Protein AF-A0A954JR35-F1 (afdb_monomer)

Structure (mmCIF, N/CA/C/O backbone):
data_AF-A0A954JR35-F1
#
_entry.id   AF-A0A954JR35-F1
#
loop_
_atom_site.group_PDB
_atom_site.id
_atom_site.type_symbol
_atom_site.label_atom_id
_atom_site.label_alt_id
_atom_site.label_comp_id
_atom_site.label_asym_id
_atom_site.label_entity_id
_atom_site.label_seq_id
_atom_site.pdbx_PDB_ins_code
_atom_site.Cartn_x
_atom_site.Cartn_y
_atom_site.Cartn_z
_atom_site.occupancy
_atom_site.B_iso_or_equiv
_atom_site.auth_seq_id
_atom_site.auth_comp_id
_atom_site.auth_asym_id
_atom_site.auth_atom_id
_atom_site.pdbx_PDB_model_num
ATO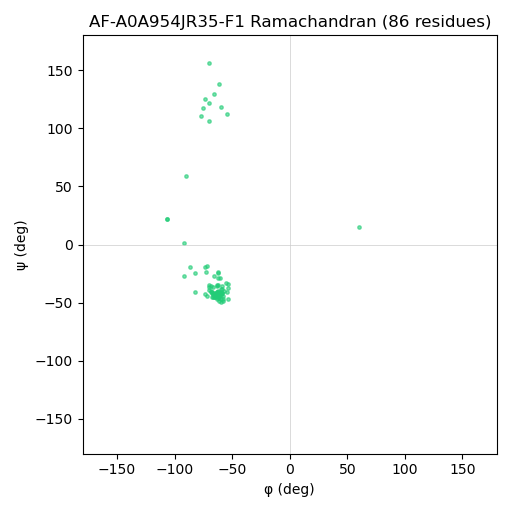M 1 N N . MET A 1 1 ? -31.329 -39.957 9.485 1.00 52.81 1 MET A N 1
ATOM 2 C CA . MET A 1 1 ? -30.781 -38.584 9.477 1.00 52.81 1 MET A CA 1
ATOM 3 C C . MET A 1 1 ? -30.499 -38.179 10.912 1.00 52.81 1 MET A C 1
ATOM 5 O O . MET A 1 1 ? -31.435 -38.009 11.686 1.00 52.81 1 MET A O 1
ATOM 9 N N . GLU A 1 2 ? -29.228 -38.133 11.293 1.00 55.69 2 GLU A N 1
ATOM 10 C CA . GLU A 1 2 ? -28.815 -37.799 12.656 1.00 55.69 2 GLU A CA 1
ATOM 11 C C . GLU A 1 2 ? -29.092 -36.310 12.929 1.00 55.69 2 GLU A C 1
ATOM 13 O O . GLU A 1 2 ? -28.675 -35.431 12.172 1.00 55.69 2 GLU A O 1
ATOM 18 N N . LYS A 1 3 ? -29.898 -36.017 13.956 1.00 58.41 3 LYS A N 1
ATOM 19 C CA . LYS A 1 3 ? -30.343 -34.650 14.262 1.00 58.41 3 LYS A CA 1
ATOM 20 C C . LYS A 1 3 ? -29.179 -33.863 14.875 1.00 58.41 3 LYS A C 1
ATOM 22 O O . LYS A 1 3 ? -28.622 -34.283 15.886 1.00 58.41 3 LYS A O 1
ATOM 27 N N . ARG A 1 4 ? -28.838 -32.703 14.293 1.00 67.50 4 ARG A N 1
ATOM 28 C CA . ARG A 1 4 ? -27.801 -31.787 14.808 1.00 67.50 4 ARG A CA 1
ATOM 29 C C . ARG A 1 4 ? -28.104 -31.418 16.267 1.00 67.50 4 ARG A C 1
ATOM 31 O O . ARG A 1 4 ? -29.082 -30.723 16.539 1.00 67.50 4 ARG A O 1
ATOM 38 N N . LYS A 1 5 ? -27.268 -31.871 17.206 1.00 56.94 5 LYS A N 1
ATOM 39 C CA . LYS A 1 5 ? -27.309 -31.424 18.605 1.00 56.94 5 LYS A CA 1
ATOM 40 C C . LYS A 1 5 ? -26.819 -29.977 18.671 1.00 56.94 5 LYS A C 1
ATOM 42 O O . LYS A 1 5 ? -25.629 -29.715 18.531 1.00 56.94 5 LYS A O 1
ATOM 47 N N . TYR A 1 6 ? -27.735 -29.038 18.885 1.00 59.00 6 TYR A N 1
ATOM 48 C CA . TYR A 1 6 ? -27.385 -27.648 19.165 1.00 59.00 6 TYR A CA 1
ATOM 49 C C . TYR A 1 6 ? -26.929 -27.521 20.621 1.00 59.00 6 TYR A C 1
ATOM 51 O O . TYR A 1 6 ? -27.733 -27.649 21.544 1.00 59.00 6 TYR A O 1
ATOM 59 N N . LYS A 1 7 ? -25.637 -27.254 20.834 1.00 72.38 7 LYS A N 1
ATOM 60 C CA . LYS A 1 7 ? -25.124 -26.821 22.137 1.00 72.38 7 LYS A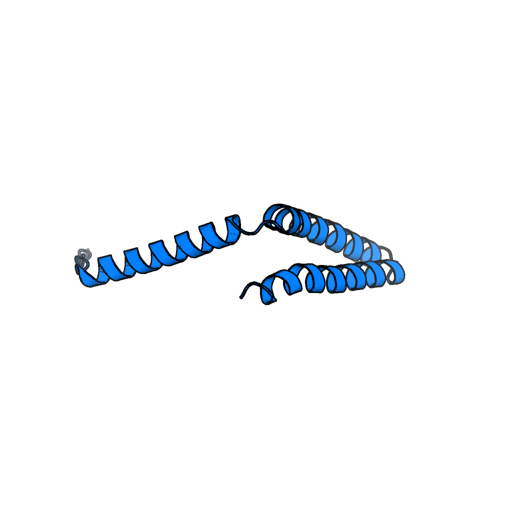 CA 1
ATOM 61 C C . LYS A 1 7 ? -25.531 -25.356 22.331 1.00 72.38 7 LYS A C 1
ATOM 63 O O . LYS A 1 7 ? -25.154 -24.505 21.526 1.00 72.38 7 LYS A O 1
ATOM 68 N N . ARG A 1 8 ? -26.339 -25.057 23.355 1.00 71.88 8 ARG A N 1
ATOM 69 C CA . ARG A 1 8 ? -26.593 -23.664 23.758 1.00 71.88 8 ARG A CA 1
ATOM 70 C C . ARG A 1 8 ? -25.284 -23.089 24.288 1.00 71.88 8 ARG A C 1
ATOM 72 O O . ARG A 1 8 ? -24.649 -23.730 25.123 1.00 71.88 8 ARG A O 1
ATOM 79 N N . ARG A 1 9 ? -24.891 -21.919 23.779 1.00 75.00 9 ARG A N 1
ATOM 80 C CA . ARG A 1 9 ? -23.695 -21.230 24.265 1.00 75.00 9 ARG A CA 1
ATOM 81 C C . ARG A 1 9 ? -23.873 -20.895 25.738 1.00 75.00 9 ARG A C 1
ATOM 83 O O . ARG A 1 9 ? -24.970 -20.500 26.145 1.00 75.00 9 ARG A O 1
ATOM 90 N N . SER A 1 10 ? -22.822 -21.084 26.523 1.00 80.38 10 SER A N 1
ATOM 91 C CA . SER A 1 10 ? -22.839 -20.639 27.916 1.00 80.38 10 SER A CA 1
ATOM 92 C C . SER A 1 10 ? -22.798 -19.110 27.969 1.00 80.38 10 SER A C 1
ATOM 94 O O . SER A 1 10 ? -22.315 -18.456 27.046 1.00 80.38 10 SER A O 1
ATOM 96 N N . SER A 1 11 ? -23.289 -18.520 29.055 1.00 76.12 11 SER A N 1
ATOM 97 C CA . SER A 1 11 ? -23.190 -17.074 29.281 1.00 76.12 11 SER A CA 1
ATOM 98 C C . SER A 1 11 ? -21.740 -16.575 29.222 1.00 76.12 11 SER A C 1
ATOM 100 O O . SER A 1 11 ? -21.505 -15.485 28.712 1.00 76.12 11 SER A O 1
ATOM 102 N N . ALA A 1 12 ? -20.767 -17.386 29.649 1.00 78.12 12 ALA A N 1
ATOM 103 C CA . ALA A 1 12 ? -19.343 -17.065 29.546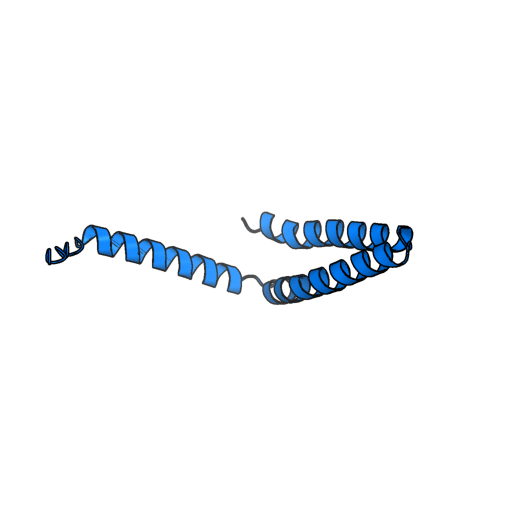 1.00 78.12 12 ALA A CA 1
ATOM 104 C C . ALA A 1 12 ? -18.847 -17.018 28.087 1.00 78.12 12 ALA A C 1
ATOM 106 O O . ALA A 1 12 ? -18.156 -16.077 27.710 1.00 78.12 12 ALA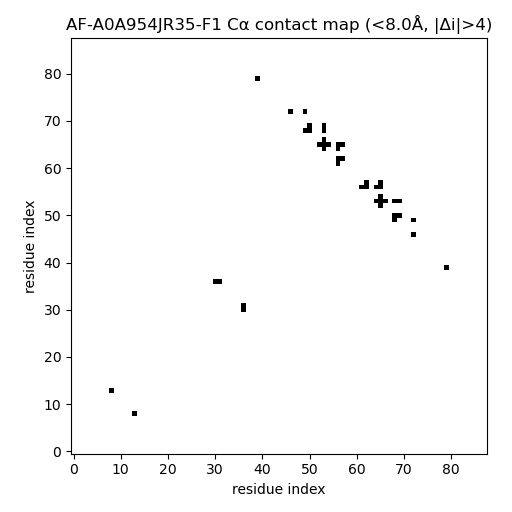 A O 1
ATOM 107 N N . GLU A 1 13 ? -19.262 -17.974 27.250 1.00 79.19 13 GLU A N 1
ATOM 108 C CA . GLU A 1 13 ? -18.921 -17.994 25.815 1.00 79.19 13 GLU A CA 1
ATOM 109 C C . GLU A 1 13 ? -19.511 -16.776 25.081 1.00 79.19 13 GLU A C 1
ATOM 111 O O . GLU A 1 13 ? -18.886 -16.218 24.184 1.00 79.19 13 GLU A O 1
ATOM 116 N N . VAL A 1 14 ? -20.707 -16.329 25.480 1.00 84.94 14 VAL A N 1
ATOM 117 C CA . VAL A 1 14 ? -21.334 -15.118 24.925 1.00 84.94 14 VAL A CA 1
ATOM 118 C C . VAL A 1 14 ? -20.571 -13.857 25.338 1.00 84.94 14 VAL A C 1
ATOM 120 O O . VAL A 1 14 ? -20.380 -12.967 24.513 1.00 84.94 14 VAL A O 1
ATOM 123 N N . ILE A 1 15 ? -20.117 -13.775 26.591 1.00 85.19 15 ILE A N 1
ATOM 124 C CA . ILE A 1 15 ? -19.321 -12.643 27.085 1.00 85.19 15 ILE A CA 1
ATOM 125 C C . ILE A 1 15 ? -17.987 -12.554 26.341 1.00 85.19 15 ILE A C 1
ATOM 127 O O . ILE A 1 15 ? -17.609 -11.464 25.921 1.00 85.19 15 ILE A O 1
ATOM 131 N N . GLU A 1 16 ? -17.307 -13.680 26.122 1.00 89.31 16 GLU A N 1
ATOM 132 C CA . GLU A 1 16 ? -16.036 -13.708 25.390 1.00 89.31 16 GLU A CA 1
ATOM 133 C C . GLU A 1 16 ? -16.204 -13.250 23.929 1.00 89.31 16 GLU A C 1
ATOM 135 O O . GLU A 1 16 ? -15.425 -12.433 23.433 1.00 89.31 16 GLU A O 1
ATOM 140 N N . ASP A 1 17 ? -17.256 -13.717 23.245 1.00 85.88 17 ASP A N 1
ATOM 141 C CA . ASP A 1 17 ? -17.591 -13.271 21.885 1.00 85.88 17 ASP A CA 1
ATOM 142 C C . ASP A 1 17 ? -17.861 -11.759 21.837 1.00 85.88 17 ASP A C 1
ATOM 144 O O . ASP A 1 17 ? -17.432 -11.072 20.907 1.00 85.88 17 ASP A O 1
ATOM 148 N N . LEU A 1 18 ? -18.572 -11.229 22.836 1.00 90.00 18 LEU A N 1
ATOM 149 C CA . LEU A 1 18 ? -18.876 -9.802 22.926 1.00 90.00 18 LEU A CA 1
ATOM 150 C C . LEU A 1 18 ? -17.629 -8.970 23.238 1.00 90.00 18 LEU A C 1
ATOM 152 O O . LEU A 1 18 ? -17.451 -7.913 22.639 1.00 90.00 18 LEU A O 1
ATOM 156 N N . GLN A 1 19 ? -16.733 -9.451 24.101 1.00 90.00 19 GLN A N 1
ATOM 157 C CA . GLN A 1 19 ? -15.456 -8.790 24.386 1.00 90.00 19 GLN A CA 1
ATOM 158 C C . GLN A 1 19 ? -14.577 -8.698 23.133 1.00 90.00 19 GLN A C 1
ATOM 160 O O . GLN A 1 19 ? -14.085 -7.616 22.818 1.00 90.00 19 GLN A O 1
ATOM 165 N N . LYS A 1 20 ? -14.473 -9.778 22.347 1.00 89.88 20 LYS A N 1
ATOM 166 C CA . LYS A 1 20 ? -13.759 -9.761 21.054 1.00 89.88 20 LYS A CA 1
ATOM 167 C C . LYS A 1 20 ? -14.363 -8.760 20.071 1.00 89.88 20 LYS A C 1
ATOM 169 O O . LYS A 1 20 ? -13.645 -8.100 19.320 1.00 89.88 20 LYS A O 1
ATOM 174 N N . GLN A 1 21 ? -15.689 -8.635 20.058 1.00 87.50 21 GLN A N 1
ATOM 175 C CA . GLN A 1 21 ? -16.370 -7.652 19.215 1.00 87.50 21 GLN A CA 1
ATOM 176 C C . GLN A 1 21 ? -16.113 -6.215 19.678 1.00 87.50 21 GLN A C 1
ATOM 178 O O . GLN A 1 21 ? -15.900 -5.348 18.831 1.00 87.50 21 GLN A O 1
ATOM 183 N N . ILE A 1 22 ? -16.099 -5.965 20.989 1.00 87.88 22 ILE A N 1
ATOM 184 C CA . ILE A 1 22 ? -15.772 -4.654 21.564 1.00 87.88 22 ILE A CA 1
ATOM 185 C C . ILE A 1 22 ? -14.343 -4.259 21.184 1.00 87.88 22 ILE A C 1
ATOM 187 O O . ILE A 1 22 ? -14.150 -3.191 20.608 1.00 87.88 22 ILE A O 1
ATOM 191 N N . GLU A 1 23 ? -13.369 -5.148 21.365 1.00 87.31 23 GLU A N 1
ATOM 192 C CA . GLU A 1 23 ? -11.966 -4.895 21.014 1.00 87.31 23 GLU A CA 1
ATOM 193 C C . GLU A 1 23 ? -11.791 -4.598 19.506 1.00 87.31 23 GLU A C 1
ATOM 195 O O . GLU A 1 23 ? -11.108 -3.655 19.090 1.00 87.31 23 GLU A O 1
ATOM 200 N N . ALA A 1 24 ? -12.499 -5.337 18.645 1.00 85.25 24 ALA A N 1
ATOM 201 C CA . ALA A 1 24 ? -12.512 -5.089 17.203 1.00 85.25 24 ALA A CA 1
ATOM 202 C C . ALA A 1 24 ? -13.169 -3.746 16.814 1.00 85.25 24 ALA A C 1
ATOM 204 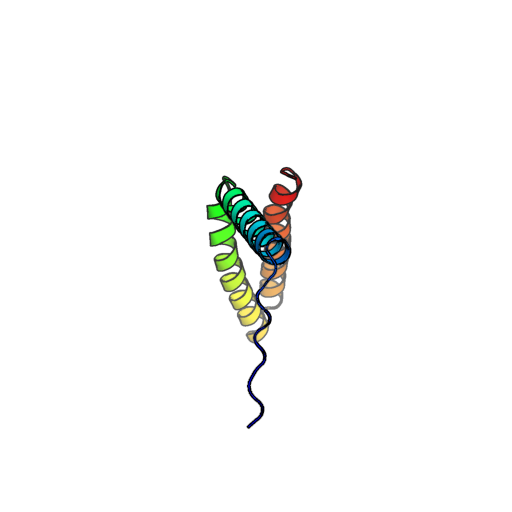O O . ALA A 1 24 ? -12.869 -3.183 15.755 1.00 85.25 24 ALA A O 1
ATOM 205 N N . LEU A 1 25 ? -14.095 -3.232 17.625 1.00 84.31 25 LEU A N 1
ATOM 206 C CA . LEU A 1 25 ? -14.726 -1.929 17.412 1.00 84.31 25 LEU A CA 1
ATOM 207 C C . LEU A 1 25 ? -13.854 -0.790 17.941 1.00 84.31 25 LEU A C 1
ATOM 209 O O . LEU A 1 25 ? -13.708 0.220 17.252 1.00 84.31 25 LEU A O 1
ATOM 213 N N . GLU A 1 26 ? -13.226 -0.965 19.100 1.00 81.75 26 GLU A N 1
ATOM 214 C CA . GLU A 1 26 ? -12.302 0.005 19.691 1.00 81.75 26 GLU A CA 1
ATOM 215 C C . GLU A 1 26 ? -11.094 0.243 18.785 1.00 81.75 26 GLU A C 1
ATOM 217 O O . GLU A 1 26 ? -10.795 1.386 18.445 1.00 81.75 26 GLU A O 1
ATOM 222 N N . THR A 1 27 ? -10.482 -0.822 18.263 1.00 78.06 27 THR A N 1
ATOM 223 C CA . THR A 1 27 ? -9.387 -0.721 17.280 1.00 78.06 27 THR A CA 1
ATOM 224 C C . THR A 1 27 ? -9.800 0.032 16.009 1.00 78.06 27 THR A C 1
ATOM 226 O O . THR A 1 27 ? -9.037 0.844 15.475 1.00 78.06 27 THR A O 1
ATOM 229 N N . LYS A 1 28 ? -11.036 -0.165 15.529 1.00 75.38 28 LYS A N 1
ATOM 230 C CA . LYS A 1 28 ? -11.584 0.594 14.392 1.00 75.38 28 LYS A CA 1
ATOM 231 C C . LYS A 1 28 ? -11.799 2.064 14.732 1.00 75.38 28 LYS A C 1
ATOM 233 O O . LYS A 1 28 ? -11.521 2.911 13.884 1.00 75.38 28 LYS A O 1
ATOM 238 N N . ILE A 1 29 ? -12.298 2.381 15.922 1.00 76.81 29 ILE A N 1
ATOM 239 C CA . ILE A 1 29 ? -12.491 3.765 16.371 1.00 76.81 29 ILE A CA 1
ATOM 240 C C . ILE A 1 29 ? -11.137 4.463 16.500 1.00 76.81 29 ILE A C 1
ATOM 242 O O . ILE A 1 29 ? -10.975 5.559 15.970 1.00 76.81 29 ILE A O 1
ATOM 246 N N . GLU A 1 30 ? -10.150 3.803 17.097 1.00 69.31 30 GLU A N 1
ATOM 247 C CA . GLU A 1 30 ? -8.804 4.346 17.265 1.00 69.31 30 GLU A CA 1
ATOM 248 C C . GLU A 1 30 ? -8.126 4.599 15.912 1.00 69.31 30 GLU A C 1
ATOM 250 O O . GLU A 1 30 ? -7.581 5.672 15.659 1.00 69.31 30 GLU A O 1
ATOM 255 N N . SER A 1 31 ? -8.294 3.682 14.953 1.00 65.12 31 SER A N 1
ATOM 256 C CA . SER A 1 31 ? -7.823 3.901 13.580 1.00 65.12 31 SER A CA 1
ATOM 257 C C . SER A 1 31 ? -8.502 5.090 12.884 1.00 65.12 31 SER A C 1
ATOM 259 O O . SER A 1 31 ? -7.897 5.729 12.028 1.00 65.12 31 SER A O 1
ATOM 261 N N . LYS A 1 32 ? -9.752 5.417 13.240 1.00 64.88 32 LYS A N 1
ATOM 262 C CA . LYS A 1 32 ? -10.486 6.568 12.687 1.00 64.88 32 LYS A CA 1
ATOM 263 C C . LYS A 1 32 ? -10.132 7.886 13.373 1.00 64.88 32 LYS A C 1
ATOM 265 O O . LYS A 1 32 ? -10.297 8.926 12.744 1.00 64.88 32 LYS A O 1
ATOM 270 N N . LYS A 1 33 ? -9.664 7.850 14.624 1.00 66.94 33 LYS A N 1
ATOM 271 C CA . LYS A 1 33 ? -9.210 9.033 15.371 1.00 66.94 33 LYS A CA 1
ATOM 272 C C . LYS A 1 33 ? -7.861 9.563 14.889 1.00 66.94 33 LYS A C 1
ATOM 274 O O . LYS A 1 33 ? -7.550 10.725 15.134 1.00 66.94 33 LYS A O 1
ATOM 279 N N . ARG A 1 34 ? -7.071 8.748 14.183 1.00 68.75 34 ARG A N 1
ATOM 280 C CA . ARG A 1 34 ? -5.799 9.187 13.600 1.00 68.75 34 ARG A CA 1
ATOM 281 C C . ARG A 1 34 ? -6.026 10.334 12.619 1.00 68.75 34 ARG A C 1
ATOM 283 O O . ARG A 1 34 ? -6.680 10.164 11.591 1.00 68.75 34 ARG A O 1
ATOM 290 N N . LYS A 1 35 ? -5.431 11.488 12.921 1.00 71.94 35 LYS A N 1
ATOM 291 C CA . LYS A 1 35 ? -5.491 12.705 12.097 1.00 71.94 35 LYS A CA 1
ATOM 292 C C . LYS A 1 35 ? -5.051 12.453 10.649 1.00 71.94 35 LYS A C 1
ATOM 294 O O . LYS A 1 35 ? -5.646 12.999 9.725 1.00 71.94 35 LYS A O 1
ATOM 299 N N . ASP A 1 36 ? -4.094 11.546 10.458 1.00 77.88 36 ASP A N 1
ATOM 300 C CA . ASP A 1 36 ? -3.491 11.249 9.154 1.00 77.88 36 ASP A CA 1
ATOM 301 C C . ASP A 1 36 ? -4.196 10.108 8.401 1.00 77.88 36 ASP A C 1
ATOM 303 O O . ASP A 1 36 ? -3.814 9.753 7.284 1.00 77.88 36 ASP A O 1
ATOM 307 N N . GLN A 1 37 ? -5.267 9.538 8.968 1.00 78.44 37 GLN A N 1
ATOM 308 C CA . GLN A 1 37 ? -6.029 8.450 8.350 1.00 78.44 37 GLN A CA 1
ATOM 309 C C . GLN A 1 37 ? -6.518 8.762 6.919 1.00 78.44 37 GLN A C 1
ATOM 311 O O . GLN A 1 37 ? -6.501 7.849 6.088 1.00 78.44 37 GLN A O 1
ATOM 316 N N . PRO A 1 38 ? -6.948 9.996 6.571 1.00 83.62 38 PRO A N 1
ATOM 317 C CA . PRO A 1 38 ? -7.291 10.341 5.190 1.00 83.62 38 PRO A CA 1
ATOM 318 C C . PRO A 1 38 ? -6.100 10.216 4.232 1.00 83.62 38 PRO A C 1
ATOM 320 O O . PRO A 1 38 ? -6.252 9.675 3.138 1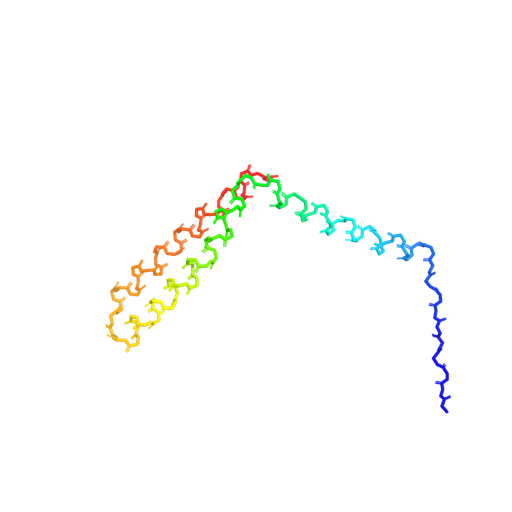.00 83.62 38 PRO A O 1
ATOM 323 N N . VAL A 1 39 ? -4.908 10.639 4.663 1.00 85.25 39 VAL A N 1
ATOM 324 C CA . VAL A 1 39 ? -3.676 10.568 3.863 1.00 85.25 39 VAL A CA 1
ATOM 325 C C . VAL A 1 39 ? -3.266 9.113 3.649 1.00 85.25 39 VAL A C 1
ATOM 327 O O . VAL A 1 39 ? -3.006 8.710 2.519 1.00 85.25 39 VAL A O 1
ATOM 330 N N . LEU A 1 40 ? -3.300 8.289 4.701 1.00 83.88 40 LEU A N 1
ATOM 331 C CA . LEU A 1 40 ? -2.971 6.860 4.611 1.00 83.88 40 LEU A CA 1
ATOM 332 C C . LEU A 1 40 ? -3.935 6.083 3.698 1.00 83.88 40 LEU A C 1
ATOM 334 O O . LEU A 1 40 ? -3.524 5.159 2.992 1.00 83.88 40 LEU A O 1
ATOM 338 N N . LYS A 1 41 ? -5.219 6.463 3.671 1.00 86.00 41 LYS A N 1
ATOM 339 C CA . LYS A 1 41 ? -6.204 5.870 2.754 1.00 86.00 41 LYS A CA 1
ATOM 340 C C . LYS A 1 41 ? -5.902 6.190 1.293 1.00 86.00 41 LYS A C 1
ATOM 342 O O . LYS A 1 41 ? -5.974 5.293 0.454 1.00 86.00 41 LYS A O 1
ATOM 347 N N . GLU A 1 42 ? -5.574 7.441 0.983 1.00 89.44 42 GLU A N 1
ATOM 348 C CA . GLU A 1 42 ? -5.210 7.830 -0.384 1.00 89.44 42 GLU A CA 1
ATOM 349 C C . GLU A 1 42 ? -3.851 7.254 -0.795 1.00 89.44 42 GLU A C 1
ATOM 351 O O . GLU A 1 42 ? -3.689 6.797 -1.929 1.00 89.44 42 GLU A O 1
ATOM 356 N N . PHE A 1 43 ? -2.910 7.151 0.144 1.00 89.38 43 PHE A N 1
ATOM 357 C CA . PHE A 1 43 ? -1.609 6.534 -0.081 1.00 89.38 43 PHE A CA 1
ATOM 358 C C . PHE A 1 43 ? -1.721 5.104 -0.630 1.00 89.38 43 PHE A C 1
ATOM 360 O O . PHE A 1 43 ? -1.022 4.754 -1.580 1.00 89.38 43 PHE A O 1
ATOM 367 N N . ALA A 1 44 ? -2.656 4.293 -0.124 1.00 89.56 44 ALA A N 1
ATOM 368 C CA . ALA A 1 44 ? -2.883 2.942 -0.639 1.00 89.56 44 ALA A CA 1
ATOM 369 C C . ALA A 1 44 ? -3.253 2.923 -2.137 1.00 89.56 44 ALA A C 1
ATOM 371 O O . ALA A 1 44 ? -2.834 2.027 -2.877 1.00 89.56 44 ALA A O 1
ATOM 372 N N . LYS A 1 45 ? -4.009 3.924 -2.610 1.00 92.88 45 LYS A N 1
ATOM 373 C CA . LYS A 1 45 ? -4.345 4.063 -4.034 1.00 92.88 45 LYS A CA 1
ATOM 374 C C . LYS A 1 45 ? -3.125 4.488 -4.845 1.00 92.88 45 LYS A C 1
ATOM 376 O O . LYS A 1 45 ? -2.864 3.898 -5.891 1.00 92.88 45 LYS A O 1
ATOM 381 N N . VAL A 1 46 ? -2.358 5.455 -4.340 1.00 92.81 46 VAL A N 1
ATOM 382 C CA . VAL A 1 46 ? -1.118 5.931 -4.975 1.00 92.81 46 VAL A CA 1
ATOM 383 C C . VAL A 1 46 ? -0.112 4.790 -5.121 1.00 92.81 46 VAL A C 1
ATOM 385 O O . VAL A 1 46 ? 0.387 4.565 -6.222 1.00 92.81 46 VAL A O 1
ATOM 388 N N . LYS A 1 47 ? 0.106 4.000 -4.061 1.00 94.56 47 LYS A N 1
ATOM 389 C CA . LYS A 1 47 ? 0.951 2.798 -4.083 1.00 94.56 47 LYS A CA 1
ATOM 390 C C . LYS A 1 47 ? 0.541 1.838 -5.196 1.00 94.56 47 LYS A C 1
ATOM 392 O O . LYS A 1 47 ? 1.386 1.375 -5.957 1.00 94.56 47 LYS A O 1
ATOM 397 N N . LYS A 1 48 ? -0.760 1.564 -5.330 1.00 95.56 48 LYS A N 1
ATOM 398 C CA . LYS A 1 48 ? -1.278 0.676 -6.380 1.00 95.56 48 LYS A CA 1
ATOM 399 C C . LYS A 1 48 ? -1.012 1.226 -7.783 1.00 95.56 48 LYS A C 1
ATOM 401 O O . LYS A 1 48 ? -0.629 0.461 -8.665 1.00 95.56 48 LYS A O 1
ATOM 406 N N . SER A 1 49 ? -1.215 2.524 -8.000 1.00 96.75 49 SER A N 1
ATOM 407 C CA . SER A 1 49 ? -0.974 3.164 -9.299 1.00 96.75 49 SER A CA 1
ATOM 408 C C . SER A 1 49 ? 0.509 3.179 -9.668 1.00 96.75 49 SER A C 1
ATOM 410 O O . SER A 1 49 ? 0.862 2.806 -10.783 1.00 96.75 49 SER A O 1
ATOM 412 N N . LEU A 1 50 ? 1.382 3.535 -8.725 1.00 96.44 50 LEU A N 1
ATOM 413 C CA . LEU A 1 50 ? 2.829 3.534 -8.935 1.00 96.44 50 LEU A CA 1
ATOM 414 C C . LEU A 1 50 ? 3.385 2.119 -9.124 1.00 96.44 50 LEU A C 1
ATOM 416 O O . LEU A 1 50 ? 4.238 1.925 -9.978 1.00 96.44 50 LEU A O 1
ATOM 420 N N . GLY A 1 51 ? 2.859 1.117 -8.413 1.00 96.81 51 GLY A N 1
ATOM 421 C CA . GLY A 1 51 ? 3.231 -0.282 -8.635 1.00 96.81 51 GLY A CA 1
ATOM 422 C C . GLY A 1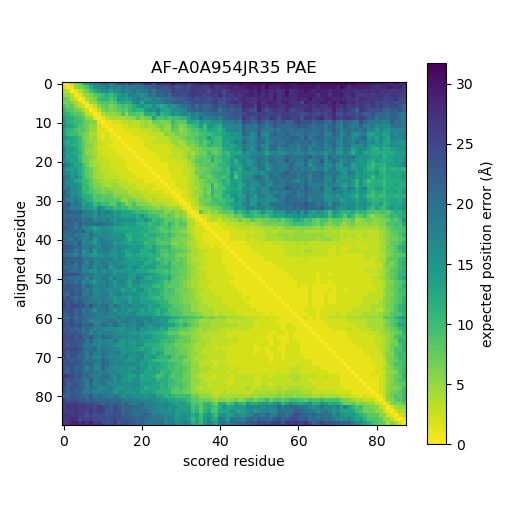 51 ? 2.887 -0.764 -10.048 1.00 96.81 51 GLY A C 1
ATOM 423 O O . GLY A 1 51 ? 3.704 -1.410 -10.696 1.00 96.81 51 GLY A O 1
ATOM 424 N N . LYS A 1 52 ? 1.713 -0.385 -10.573 1.00 97.94 52 LYS A N 1
ATOM 425 C CA . LYS A 1 52 ? 1.355 -0.658 -11.976 1.00 97.94 52 LYS A CA 1
ATOM 426 C C . LYS A 1 52 ? 2.283 0.050 -12.958 1.00 97.94 52 LYS A C 1
ATOM 428 O O . LYS A 1 52 ? 2.653 -0.538 -13.964 1.00 97.94 52 LYS A O 1
ATOM 433 N N . PHE A 1 53 ? 2.643 1.299 -12.676 1.00 97.81 53 PHE A N 1
ATOM 434 C CA . PHE A 1 53 ? 3.567 2.051 -13.517 1.00 97.81 53 PHE A CA 1
ATOM 435 C C . PHE A 1 53 ? 4.972 1.436 -13.510 1.00 97.81 53 PHE A C 1
ATOM 437 O O . PHE A 1 53 ? 5.556 1.265 -14.571 1.00 97.81 53 PHE A O 1
ATOM 444 N N . ALA A 1 54 ? 5.481 1.019 -12.347 1.00 97.88 54 ALA A N 1
ATOM 445 C CA . ALA A 1 54 ? 6.752 0.306 -12.247 1.00 97.88 54 ALA A CA 1
ATOM 446 C C . ALA A 1 54 ? 6.737 -0.995 -13.065 1.00 97.88 54 ALA A C 1
ATOM 448 O O . ALA A 1 54 ? 7.695 -1.271 -13.784 1.00 97.88 54 ALA A O 1
ATOM 449 N N . GLN A 1 55 ? 5.633 -1.751 -13.017 1.00 97.00 55 GLN A N 1
ATOM 450 C CA . GLN A 1 55 ? 5.466 -2.940 -13.853 1.00 97.00 55 GLN A CA 1
ATOM 451 C C . GLN A 1 55 ? 5.474 -2.589 -15.346 1.00 97.00 55 GLN A C 1
ATOM 453 O O . GLN A 1 55 ? 6.221 -3.197 -16.098 1.00 97.00 55 GLN A O 1
ATOM 458 N N . LEU A 1 56 ? 4.737 -1.555 -15.760 1.00 98.25 56 LEU A N 1
ATOM 459 C CA . LEU A 1 56 ? 4.747 -1.076 -17.144 1.00 98.25 56 LEU A CA 1
ATOM 460 C C . LEU A 1 56 ? 6.164 -0.684 -17.598 1.00 98.25 56 LEU A C 1
ATOM 462 O O . LEU A 1 56 ? 6.567 -0.982 -18.716 1.00 98.25 56 LEU A O 1
ATOM 466 N N . CYS A 1 57 ? 6.945 -0.036 -16.731 1.00 97.88 57 CYS A N 1
ATOM 467 C CA . CYS A 1 57 ? 8.338 0.282 -17.022 1.00 97.88 57 CYS A CA 1
ATOM 468 C C . CYS A 1 57 ? 9.188 -0.978 -17.233 1.00 97.88 57 CYS A C 1
ATOM 470 O O . CYS A 1 57 ? 10.009 -0.983 -18.144 1.00 97.88 57 CYS A O 1
ATOM 472 N N . ILE A 1 58 ? 8.984 -2.036 -16.440 1.00 97.69 58 ILE A N 1
ATOM 473 C CA . ILE A 1 58 ? 9.665 -3.331 -16.627 1.00 97.69 58 ILE A CA 1
ATOM 474 C C . ILE A 1 58 ? 9.269 -3.948 -17.972 1.00 97.69 58 ILE A C 1
ATOM 476 O O . ILE A 1 58 ? 10.142 -4.353 -18.735 1.00 97.69 58 ILE A O 1
ATOM 480 N N . ASP A 1 59 ? 7.972 -3.954 -18.284 1.00 98.25 59 ASP A N 1
ATOM 481 C CA . ASP A 1 59 ? 7.427 -4.539 -19.515 1.00 98.25 59 ASP A CA 1
ATOM 482 C C . ASP A 1 59 ? 7.963 -3.840 -20.7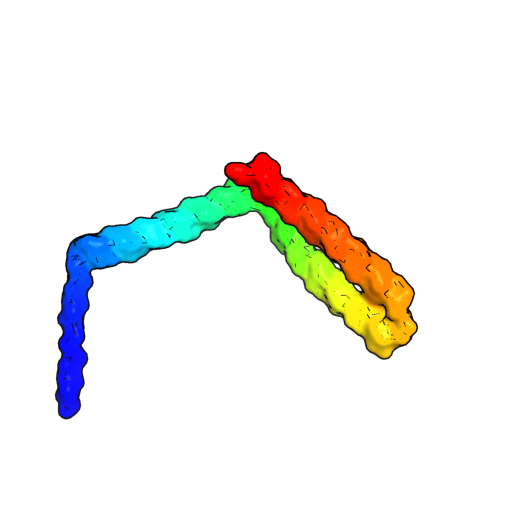83 1.00 98.25 59 ASP A C 1
ATOM 484 O O . ASP A 1 59 ? 8.027 -4.447 -21.850 1.00 98.25 59 ASP A O 1
ATOM 488 N N . HIS A 1 60 ? 8.382 -2.576 -20.663 1.00 98.19 60 HIS A N 1
ATOM 489 C CA . HIS A 1 60 ? 8.991 -1.772 -21.729 1.00 98.19 60 HIS A CA 1
ATOM 490 C C . HIS A 1 60 ? 10.508 -1.559 -21.554 1.00 98.19 60 HIS A C 1
ATOM 492 O O . HIS A 1 60 ? 11.056 -0.590 -22.081 1.00 98.19 60 HIS A O 1
ATOM 498 N N . GLU A 1 61 ? 11.186 -2.426 -20.793 1.00 97.19 61 GLU A N 1
ATOM 499 C CA . GLU A 1 61 ? 12.649 -2.436 -20.596 1.00 97.19 61 GLU A CA 1
ATOM 500 C C . GLU A 1 61 ? 13.240 -1.151 -19.971 1.00 97.19 61 GLU A C 1
ATOM 502 O O . GLU A 1 61 ? 14.453 -0.940 -19.939 1.00 97.19 61 GLU A O 1
ATOM 507 N N . ARG A 1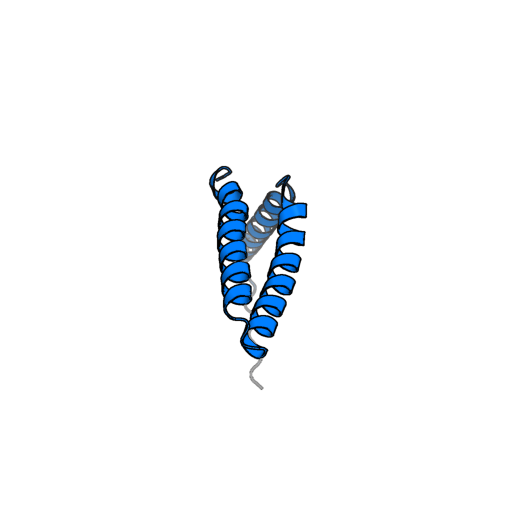 62 ? 12.399 -0.297 -19.381 1.00 97.62 62 ARG A N 1
ATOM 508 C CA . ARG A 1 62 ? 12.776 0.919 -18.641 1.00 97.62 62 ARG A CA 1
ATOM 509 C C . ARG A 1 62 ? 12.994 0.635 -17.158 1.00 97.62 62 ARG A C 1
ATOM 511 O O . ARG A 1 62 ? 12.352 1.212 -16.275 1.00 97.62 62 ARG A O 1
ATOM 518 N N . ASN A 1 63 ? 13.936 -0.262 -16.878 1.00 96.44 63 ASN A N 1
ATOM 519 C CA . ASN A 1 63 ? 14.282 -0.674 -15.514 1.00 96.44 63 ASN A CA 1
ATOM 520 C C . ASN A 1 63 ? 14.791 0.491 -14.644 1.00 96.44 63 ASN A C 1
ATOM 522 O O . ASN A 1 63 ? 14.571 0.496 -13.437 1.00 96.44 63 ASN A O 1
ATOM 526 N N . ASP A 1 64 ? 15.413 1.506 -15.246 1.00 97.19 64 ASP A N 1
ATOM 527 C CA . ASP A 1 64 ? 15.845 2.741 -14.579 1.00 97.19 64 ASP A CA 1
ATOM 528 C C . ASP A 1 64 ? 14.677 3.486 -13.907 1.00 97.19 64 ASP A C 1
ATOM 530 O O . ASP A 1 64 ? 14.765 3.899 -12.743 1.00 97.19 64 ASP A O 1
ATOM 534 N N . LEU A 1 65 ? 13.551 3.596 -14.618 1.00 97.06 65 LEU A N 1
ATOM 535 C CA . LEU A 1 65 ? 12.335 4.225 -14.109 1.00 97.06 65 LEU A CA 1
ATOM 536 C C . LEU A 1 65 ? 11.642 3.334 -13.081 1.00 97.06 65 LEU A C 1
ATOM 538 O O . LEU A 1 65 ? 11.240 3.827 -12.027 1.00 97.06 65 LEU A O 1
ATOM 542 N N . SER A 1 66 ? 11.552 2.027 -13.345 1.00 97.75 66 SER A N 1
ATOM 543 C CA . SER A 1 66 ? 10.965 1.074 -12.396 1.00 97.75 66 SER A CA 1
ATOM 544 C C . SER A 1 66 ? 11.691 1.100 -11.049 1.00 97.75 66 SER A C 1
ATOM 546 O O . SER A 1 66 ? 11.063 1.290 -10.006 1.00 97.75 66 SER A O 1
ATOM 548 N N . ASN A 1 67 ? 13.024 1.032 -11.068 1.00 97.06 67 ASN A N 1
ATOM 549 C CA . ASN A 1 67 ? 13.853 1.078 -9.866 1.00 97.06 67 ASN A CA 1
ATOM 550 C C . ASN A 1 67 ? 13.634 2.372 -9.074 1.00 97.06 67 ASN A C 1
ATOM 552 O O . ASN A 1 67 ? 13.499 2.334 -7.851 1.00 97.06 67 ASN A O 1
ATOM 556 N N . SER A 1 68 ? 13.539 3.508 -9.769 1.00 97.50 68 SER A N 1
ATOM 557 C CA . SER A 1 68 ? 13.283 4.808 -9.142 1.00 97.50 68 SER A CA 1
ATOM 558 C C . SER A 1 68 ? 11.909 4.855 -8.461 1.00 97.50 68 SER A C 1
ATOM 560 O O . SER A 1 68 ? 11.786 5.315 -7.325 1.00 97.50 68 SER A O 1
ATOM 562 N N . VAL A 1 69 ? 10.874 4.329 -9.122 1.00 96.88 69 VAL A N 1
ATOM 563 C CA . VAL A 1 69 ? 9.504 4.276 -8.586 1.00 96.88 69 VAL A CA 1
ATOM 564 C C . VAL A 1 69 ? 9.417 3.343 -7.380 1.00 96.88 69 VAL A C 1
ATOM 566 O O . VAL A 1 69 ? 8.799 3.696 -6.376 1.00 96.88 69 VAL A O 1
ATOM 569 N N . LEU A 1 70 ? 10.060 2.176 -7.442 1.00 96.12 70 LEU A N 1
ATOM 570 C CA . LEU A 1 70 ? 10.099 1.222 -6.334 1.00 96.12 70 LEU A CA 1
ATOM 571 C C . LEU A 1 70 ? 10.867 1.779 -5.127 1.00 96.12 70 LEU A C 1
ATOM 573 O O . LEU A 1 70 ? 10.397 1.652 -3.997 1.00 96.12 70 LEU A O 1
ATOM 577 N N . ALA A 1 71 ? 12.000 2.453 -5.350 1.00 96.62 71 ALA A N 1
ATOM 578 C CA . ALA A 1 71 ? 12.765 3.106 -4.286 1.00 96.62 71 ALA A CA 1
ATOM 579 C C . ALA A 1 71 ? 11.974 4.245 -3.619 1.00 96.62 71 ALA A C 1
ATOM 581 O O . ALA A 1 71 ? 11.960 4.366 -2.387 1.00 96.62 71 ALA A O 1
ATOM 582 N N . PHE A 1 72 ? 11.271 5.050 -4.423 1.00 95.75 72 PHE A N 1
ATOM 583 C CA . PHE A 1 72 ? 10.361 6.075 -3.921 1.00 95.75 72 PHE A CA 1
ATOM 584 C C . PHE A 1 72 ? 9.246 5.457 -3.070 1.00 95.75 72 PHE A C 1
ATOM 586 O O . PHE A 1 72 ? 9.039 5.886 -1.935 1.00 95.75 72 PHE A O 1
ATOM 593 N N . LEU A 1 73 ? 8.577 4.411 -3.571 1.00 95.06 73 LEU A N 1
ATOM 594 C CA . LEU A 1 73 ? 7.527 3.707 -2.833 1.00 95.06 73 LEU A CA 1
ATOM 595 C C . LEU A 1 73 ? 8.031 3.146 -1.504 1.00 95.06 73 LEU A C 1
ATOM 597 O O . LEU A 1 73 ? 7.391 3.368 -0.481 1.00 95.06 73 LEU A O 1
ATOM 601 N N . ALA A 1 74 ? 9.189 2.484 -1.488 1.00 93.25 74 ALA A N 1
ATOM 602 C CA . ALA A 1 74 ? 9.766 1.929 -0.265 1.00 93.25 74 ALA A CA 1
ATOM 603 C C . ALA A 1 74 ? 10.053 3.015 0.786 1.00 93.25 74 ALA A C 1
ATOM 605 O O . ALA A 1 74 ? 9.741 2.852 1.968 1.00 93.25 74 ALA A O 1
ATOM 606 N N . THR A 1 75 ? 10.606 4.151 0.353 1.00 93.50 75 THR A N 1
ATOM 607 C CA . THR A 1 75 ? 10.879 5.293 1.237 1.00 93.50 75 THR A CA 1
ATOM 608 C C . THR A 1 75 ? 9.585 5.888 1.780 1.00 93.50 75 THR A C 1
ATOM 610 O O . THR A 1 75 ? 9.467 6.135 2.982 1.00 93.50 75 THR A O 1
ATOM 613 N N . PHE A 1 76 ? 8.596 6.075 0.909 1.00 90.19 76 PHE A N 1
ATOM 614 C CA . PHE A 1 76 ? 7.336 6.702 1.271 1.00 90.19 76 PHE A CA 1
ATOM 615 C C . PHE A 1 76 ? 6.485 5.798 2.178 1.00 90.19 76 PHE A C 1
ATOM 617 O O . PHE A 1 76 ? 5.908 6.278 3.149 1.00 90.19 76 PHE A O 1
ATOM 624 N N . GLU A 1 77 ? 6.493 4.477 1.959 1.00 90.12 77 GLU A N 1
ATOM 625 C CA . GLU A 1 77 ? 5.896 3.495 2.877 1.00 90.12 77 GLU A CA 1
ATOM 626 C C . GLU A 1 77 ? 6.529 3.551 4.262 1.00 90.12 77 GLU A C 1
ATOM 628 O O . GLU A 1 77 ? 5.821 3.518 5.269 1.00 90.12 77 GLU A O 1
ATOM 633 N N . ARG A 1 78 ? 7.860 3.655 4.335 1.00 89.00 78 ARG A N 1
ATOM 634 C CA . ARG A 1 78 ? 8.559 3.759 5.618 1.00 89.00 78 ARG A CA 1
ATOM 635 C C . ARG A 1 78 ? 8.139 5.016 6.378 1.00 89.00 78 ARG A C 1
ATOM 637 O O . ARG A 1 78 ? 7.878 4.926 7.571 1.00 89.00 78 ARG A O 1
ATOM 644 N N . GLN A 1 79 ? 8.043 6.155 5.694 1.00 88.19 79 GLN A N 1
ATOM 645 C CA . GLN A 1 79 ? 7.608 7.427 6.285 1.00 88.19 79 GLN A CA 1
ATOM 646 C C . GLN A 1 79 ? 6.131 7.401 6.704 1.00 88.19 79 GLN A C 1
ATOM 648 O O . GLN A 1 79 ? 5.782 7.853 7.790 1.00 88.19 79 GLN A O 1
ATOM 653 N N . ALA A 1 80 ? 5.256 6.821 5.881 1.00 83.25 80 ALA A N 1
ATOM 654 C CA . ALA A 1 80 ? 3.843 6.662 6.216 1.00 83.25 80 ALA A CA 1
ATOM 655 C C . ALA A 1 80 ? 3.645 5.767 7.453 1.00 83.25 80 ALA A C 1
ATOM 657 O O . ALA A 1 80 ? 2.757 6.010 8.269 1.00 83.25 80 ALA A O 1
ATOM 658 N N . ASN A 1 81 ? 4.495 4.747 7.613 1.00 80.38 81 ASN A N 1
ATOM 659 C CA . ASN A 1 81 ? 4.447 3.827 8.745 1.00 80.38 81 ASN A CA 1
ATOM 660 C C . ASN A 1 81 ? 5.230 4.308 9.979 1.00 80.38 81 ASN A C 1
ATOM 662 O O . ASN A 1 81 ? 4.962 3.813 11.070 1.00 80.38 81 ASN A O 1
ATOM 666 N N . SER A 1 82 ? 6.171 5.252 9.870 1.00 77.00 82 SER A N 1
ATOM 667 C CA . SER A 1 82 ? 6.924 5.743 11.038 1.00 77.00 82 SER A CA 1
ATOM 668 C C . SER A 1 82 ? 6.036 6.539 11.996 1.00 77.00 82 SER A C 1
ATOM 670 O O . SER A 1 82 ? 6.133 6.364 13.207 1.00 77.00 82 SER A O 1
ATOM 672 N N . VAL A 1 83 ? 5.073 7.299 11.465 1.00 62.72 83 VAL A N 1
ATOM 673 C CA . VAL A 1 83 ? 4.053 8.005 12.268 1.00 62.72 83 VAL A CA 1
ATOM 674 C C . VAL A 1 83 ? 3.162 7.026 13.056 1.00 62.72 83 VAL A C 1
ATOM 676 O O . VAL A 1 83 ? 2.604 7.368 14.100 1.00 62.72 83 VAL A O 1
ATOM 679 N N . LEU A 1 84 ? 3.049 5.770 12.601 1.00 57.34 84 LEU A N 1
ATOM 680 C CA . LEU A 1 84 ? 2.327 4.719 13.326 1.00 57.34 84 LEU A CA 1
ATOM 681 C C . LEU A 1 84 ? 3.071 4.226 14.573 1.00 57.34 84 LEU A C 1
ATOM 683 O O . LEU A 1 84 ? 2.417 3.662 15.450 1.00 57.34 84 LEU A O 1
ATOM 687 N N . GLN A 1 85 ? 4.398 4.387 14.634 1.00 51.50 85 GLN A N 1
ATOM 688 C CA . GLN A 1 85 ? 5.215 3.933 15.763 1.00 51.50 85 GLN A CA 1
ATOM 689 C C . GLN A 1 85 ? 5.411 5.004 16.840 1.00 51.50 85 GLN A C 1
ATOM 691 O O . GLN A 1 85 ? 5.551 4.641 17.997 1.00 51.50 85 GLN A O 1
ATOM 696 N N . GLU A 1 86 ? 5.351 6.294 16.500 1.00 49.28 86 GLU A N 1
ATOM 697 C CA . GLU A 1 86 ? 5.423 7.383 17.495 1.00 49.28 86 GLU A CA 1
ATOM 698 C C . GLU A 1 86 ? 4.151 7.514 18.354 1.00 49.28 86 GLU A C 1
ATOM 700 O O . GLU A 1 86 ? 4.187 8.112 19.423 1.00 49.28 86 GLU A O 1
ATOM 705 N N . ASN A 1 87 ? 3.026 6.947 17.903 1.00 46.09 87 ASN A N 1
ATOM 706 C CA . ASN A 1 87 ? 1.724 7.011 18.581 1.00 46.09 87 ASN A CA 1
ATOM 707 C C . ASN A 1 87 ? 1.314 5.679 19.251 1.00 46.09 87 ASN A C 1
ATOM 709 O O . ASN A 1 87 ? 0.119 5.423 19.423 1.00 46.09 87 ASN A O 1
ATOM 713 N N . ARG A 1 88 ? 2.271 4.795 19.549 1.00 42.81 88 ARG A N 1
ATOM 714 C CA . ARG A 1 88 ? 2.070 3.536 20.288 1.00 42.81 88 ARG A CA 1
ATOM 715 C C . ARG A 1 88 ? 2.842 3.571 21.594 1.00 42.81 88 ARG A C 1
ATOM 717 O O . ARG A 1 88 ? 2.299 3.009 22.566 1.00 42.81 88 ARG A O 1
#

pLDDT: mean 83.1, std 14.41, range [42.81, 98.25]

Secondary structure (DSSP, 8-state):
------PPPPHHHHHHHHHHHHHHHHHHHHHHH-TTHHHHHHHHHHHHHHHHHHHHHHHTT-HHHHHHHHHHHHHHHHHHHHHHHHT-

Radius of gyration: 22.6 Å; Cα contacts (8 Å, |Δi|>4): 22; chains: 1; bounding box: 47×51×51 Å

Foldseek 3Di:
DDDDDDDDDDPVNVVVVVVVVVVVVVVVVVCVPPPCNVVVVVLVVVLVVLQVVLVVCVVVVNPVSSVVSVVVNVVVVCVVCVVVVVVD

Sequence (88 aa):
MEKRKYKRRSSAEVIEDLQKQIEALETKIESKKRKDQPVLKEFAKVKKSLGKFAQLCIDHERNDLSNSVLAFLATFERQANSVLQENR

Mean predicted aligned error: 11.06 Å

Nearest PDB structures (foldseek):
  4whe-assembly1_A  TM=6.549E-01  e=1.849E+00  Escherichia coli K-12
  7abk-assembly1_A  TM=4.434E-01  e=6.504E+00  Synechocystis sp. PCC 6803 substr. Kazusa

Solvent-accessible surface area (backbone atoms only — not comparable to full-atom values): 5127 Å² total; per-residue (Å²): 133,88,76,84,82,80,78,78,78,50,74,66,59,52,50,53,56,49,51,56,50,49,55,59,47,50,55,50,50,54,55,66,68,41,87,59,42,67,57,57,57,52,45,57,54,51,52,54,54,49,52,52,50,26,48,52,24,49,79,66,73,35,50,73,58,19,52,52,49,52,53,48,49,55,51,50,52,52,58,66,50,49,64,61,60,80,76,110